Protein AF-A0A3R5ZJ63-F1 (afdb_monomer_lite)

Structure (mmCIF, N/CA/C/O backbone):
data_AF-A0A3R5ZJ63-F1
#
_entry.id   AF-A0A3R5ZJ63-F1
#
loop_
_atom_site.group_PDB
_atom_site.id
_atom_site.type_symbol
_atom_site.label_atom_id
_atom_site.label_alt_id
_atom_site.label_comp_id
_atom_site.label_asym_id
_atom_site.label_entity_id
_atom_site.label_seq_id
_atom_site.pdbx_PDB_ins_code
_atom_site.Cartn_x
_atom_site.Cartn_y
_atom_site.Cartn_z
_atom_site.occupancy
_atom_site.B_iso_or_equiv
_atom_site.auth_seq_id
_atom_site.auth_comp_id
_atom_site.auth_asym_id
_atom_site.auth_atom_id
_atom_site.pdbx_PDB_model_num
ATOM 1 N N . MET A 1 1 ? -13.989 9.352 -3.889 1.00 79.56 1 MET A N 1
ATOM 2 C CA . MET A 1 1 ? -13.462 8.318 -2.985 1.00 79.56 1 MET A CA 1
ATOM 3 C C . MET A 1 1 ? -13.862 6.973 -3.546 1.00 79.56 1 MET A C 1
ATOM 5 O O . MET A 1 1 ? -14.967 6.868 -4.067 1.00 79.56 1 MET A O 1
ATOM 9 N N . THR A 1 2 ? -12.952 6.009 -3.525 1.00 90.38 2 THR A N 1
ATOM 10 C CA . THR A 1 2 ? -13.211 4.617 -3.914 1.00 90.38 2 THR A CA 1
ATOM 11 C C . THR A 1 2 ? -13.831 3.843 -2.748 1.00 90.38 2 THR A C 1
ATOM 13 O O . THR A 1 2 ? -13.857 4.336 -1.617 1.00 90.38 2 THR A O 1
ATOM 16 N N . LYS A 1 3 ? -14.323 2.621 -2.991 1.00 94.06 3 LYS A N 1
ATOM 17 C CA . LYS A 1 3 ? -14.945 1.797 -1.936 1.00 94.06 3 LYS A CA 1
ATOM 18 C C . LYS A 1 3 ? -13.991 1.518 -0.777 1.00 94.06 3 LYS A C 1
ATOM 20 O O . LYS A 1 3 ? -14.397 1.586 0.379 1.00 94.06 3 LYS A O 1
ATOM 25 N N . ILE A 1 4 ? -12.725 1.231 -1.075 1.00 96.88 4 ILE A N 1
ATOM 26 C CA . ILE 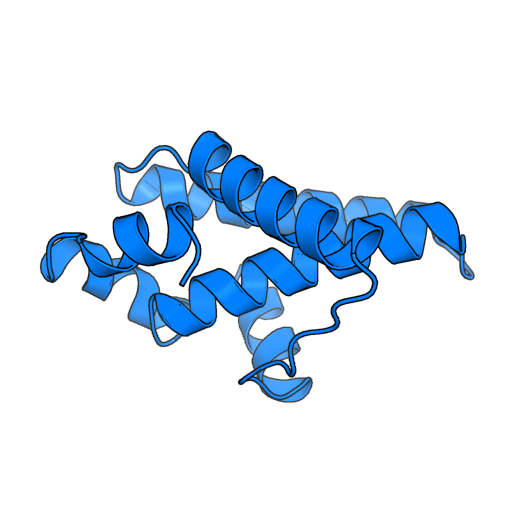A 1 4 ? -11.728 0.973 -0.035 1.00 96.88 4 ILE A CA 1
ATOM 27 C C . ILE A 1 4 ? -11.347 2.253 0.708 1.00 96.88 4 ILE A C 1
ATOM 29 O O . ILE A 1 4 ? -11.174 2.212 1.919 1.00 96.88 4 ILE A O 1
ATOM 33 N N . GLN A 1 5 ? -11.307 3.413 0.043 1.00 95.25 5 GLN A N 1
ATOM 34 C CA . GLN A 1 5 ? -11.131 4.691 0.739 1.00 95.25 5 GLN A CA 1
ATOM 35 C C . GLN A 1 5 ? -12.296 4.988 1.694 1.00 95.25 5 GLN A C 1
ATOM 37 O O . GLN A 1 5 ? -12.062 5.452 2.807 1.00 95.25 5 GLN A O 1
ATOM 42 N N . GLU A 1 6 ? -13.538 4.694 1.297 1.00 97.25 6 GLU A N 1
ATOM 43 C CA . GLU A 1 6 ? -14.713 4.819 2.172 1.00 97.25 6 GLU A CA 1
ATOM 44 C C . GLU A 1 6 ? -14.630 3.863 3.371 1.00 97.25 6 GLU A C 1
ATOM 46 O O . GLU A 1 6 ? -14.867 4.282 4.503 1.00 97.25 6 GLU A O 1
ATOM 51 N N . TYR A 1 7 ? -14.236 2.606 3.142 1.00 97.38 7 TYR A N 1
ATOM 52 C CA . TYR A 1 7 ? -14.000 1.624 4.203 1.00 97.38 7 TYR A CA 1
ATOM 53 C C . TYR A 1 7 ? -12.924 2.095 5.191 1.00 97.38 7 TYR A C 1
ATOM 55 O O . TYR A 1 7 ? -13.160 2.137 6.396 1.00 97.38 7 TYR A O 1
ATOM 63 N N . LEU A 1 8 ? -11.766 2.515 4.680 1.00 96.94 8 LEU A N 1
ATOM 64 C CA . LEU A 1 8 ? -10.644 3.007 5.474 1.00 96.94 8 LEU A CA 1
ATOM 65 C C . LEU A 1 8 ? -11.017 4.267 6.280 1.00 96.94 8 LEU A C 1
ATOM 67 O O . LEU A 1 8 ? -10.650 4.400 7.449 1.00 96.94 8 LEU A O 1
ATOM 71 N N . ALA A 1 9 ? -11.801 5.172 5.691 1.00 96.25 9 ALA A N 1
ATOM 72 C CA . ALA A 1 9 ? -12.318 6.356 6.375 1.00 96.25 9 ALA A CA 1
ATOM 73 C C . ALA A 1 9 ? -13.355 6.018 7.462 1.00 96.25 9 ALA A C 1
ATOM 75 O O . ALA A 1 9 ? -13.510 6.782 8.419 1.00 96.25 9 ALA A O 1
ATOM 76 N N . ALA A 1 10 ? -14.048 4.884 7.341 1.00 97.38 10 ALA A N 1
ATOM 77 C CA . ALA A 1 10 ? -15.049 4.418 8.297 1.00 97.38 10 ALA A CA 1
ATOM 78 C C . ALA A 1 10 ? -14.470 3.603 9.466 1.00 97.38 10 ALA A C 1
ATOM 80 O O . ALA A 1 10 ? -15.217 3.291 10.395 1.00 97.38 10 ALA A O 1
ATOM 81 N N . LEU A 1 11 ? -13.170 3.277 9.451 1.00 97.69 11 LEU A N 1
ATOM 82 C CA . LEU A 1 11 ? -12.530 2.550 10.549 1.00 97.69 11 LEU A CA 1
ATOM 83 C C . LEU A 1 11 ? -12.682 3.295 11.895 1.00 97.69 11 LEU A C 1
ATOM 85 O O . LEU A 1 11 ? -12.673 4.534 11.923 1.00 97.69 11 LEU A O 1
ATOM 89 N N . PRO A 1 12 ? -12.786 2.569 13.020 1.00 97.56 12 PRO A N 1
ATOM 90 C CA . PRO A 1 12 ? -12.663 3.139 14.358 1.00 97.56 12 PRO A CA 1
ATOM 91 C C . PRO A 1 12 ? -11.382 3.972 14.531 1.00 97.56 12 PRO A C 1
ATOM 93 O O . PRO A 1 12 ? -10.331 3.651 13.977 1.00 97.56 12 PRO A O 1
ATOM 96 N N . GLU A 1 13 ? -11.445 5.055 15.311 1.00 96.69 13 GLU A N 1
ATOM 97 C CA . GLU A 1 13 ? -10.309 5.979 15.481 1.00 96.69 13 GLU A CA 1
ATOM 98 C C . GLU A 1 13 ? -9.080 5.320 16.128 1.00 96.69 13 GLU A C 1
ATOM 100 O O . GLU A 1 13 ? -7.944 5.684 15.824 1.00 96.69 13 GLU A O 1
ATOM 105 N N . ASP A 1 14 ? -9.288 4.330 16.994 1.00 96.25 14 ASP A N 1
ATOM 106 C CA . ASP A 1 14 ? -8.229 3.514 17.583 1.00 96.25 14 ASP A CA 1
ATOM 107 C C . ASP A 1 14 ? -7.530 2.627 16.545 1.00 96.25 14 ASP A C 1
ATOM 109 O O . ASP A 1 14 ? -6.304 2.524 16.576 1.00 96.25 14 ASP A O 1
ATOM 113 N N . GLU A 1 15 ? -8.263 2.075 15.575 1.00 96.00 15 GLU A N 1
ATOM 114 C CA . GLU A 1 15 ? -7.673 1.347 14.445 1.00 96.00 15 GLU A CA 1
ATOM 115 C C . GLU A 1 15 ? -6.931 2.294 13.495 1.00 96.00 15 GLU A C 1
ATOM 117 O O . GLU A 1 15 ? -5.793 2.023 13.107 1.00 96.00 15 GLU A O 1
ATOM 122 N N . LYS A 1 16 ? -7.511 3.459 13.174 1.00 97.06 16 LYS A N 1
ATOM 123 C CA . LYS A 1 16 ? -6.837 4.484 12.355 1.00 97.06 16 LYS A CA 1
ATOM 124 C 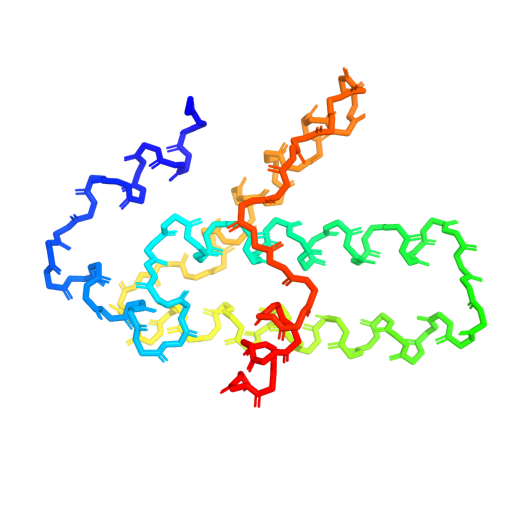C . LYS A 1 16 ? -5.529 4.959 12.988 1.00 97.06 16 LYS A C 1
ATOM 126 O O . LYS A 1 16 ? -4.553 5.209 12.275 1.00 97.06 16 LYS A O 1
ATOM 131 N N . ALA A 1 17 ? -5.479 5.056 14.318 1.00 97.56 17 ALA A N 1
ATOM 132 C CA . ALA A 1 17 ? -4.283 5.465 15.046 1.00 97.56 17 ALA A CA 1
ATOM 133 C C . ALA A 1 17 ? -3.096 4.505 14.841 1.00 97.56 17 ALA A C 1
ATOM 135 O O . ALA A 1 17 ? -1.946 4.947 14.905 1.00 97.56 17 ALA A O 1
ATOM 136 N N . LEU A 1 18 ? -3.347 3.227 14.528 1.00 97.94 18 LEU A N 1
ATOM 137 C CA . LEU A 1 18 ? -2.299 2.232 14.266 1.00 97.94 18 LEU A CA 1
ATOM 138 C C . LEU A 1 18 ? -1.489 2.540 12.998 1.00 97.94 18 LEU A C 1
ATOM 140 O O . LEU A 1 18 ? -0.311 2.192 12.928 1.00 97.94 18 LEU A O 1
ATOM 144 N N . PHE A 1 19 ? -2.070 3.253 12.028 1.00 97.75 19 PHE A N 1
ATOM 145 C CA . PHE A 1 19 ? -1.396 3.624 10.779 1.00 97.75 19 PHE A CA 1
ATOM 146 C C . PHE A 1 19 ? -0.439 4.815 10.941 1.00 97.75 19 PHE A C 1
ATOM 148 O O . PHE A 1 19 ? 0.510 4.964 10.167 1.00 97.75 19 PHE A O 1
ATOM 155 N N . ILE A 1 20 ? -0.654 5.668 11.948 1.00 96.50 20 ILE A N 1
ATOM 156 C CA . ILE A 1 20 ? 0.073 6.937 12.120 1.00 96.50 20 ILE A CA 1
ATOM 157 C C . ILE A 1 20 ? 1.598 6.747 12.261 1.00 96.50 20 ILE A C 1
ATOM 159 O O . ILE A 1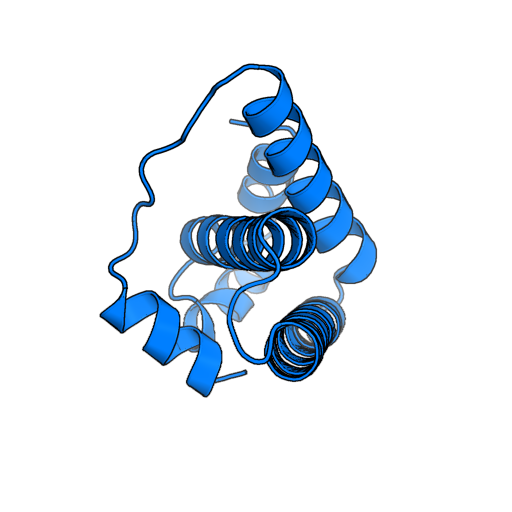 20 ? 2.337 7.461 11.581 1.00 96.50 20 ILE A O 1
ATOM 163 N N . PRO A 1 21 ? 2.129 5.805 13.068 1.00 96.44 21 PRO A N 1
ATOM 164 C CA . PRO A 1 21 ? 3.579 5.677 13.266 1.00 96.44 21 PRO A CA 1
ATOM 165 C C . PRO A 1 21 ? 4.367 5.361 11.983 1.00 96.44 21 PRO A C 1
ATOM 167 O O . PRO A 1 21 ? 5.510 5.809 11.813 1.00 96.44 21 PRO A O 1
ATOM 170 N N . VAL A 1 22 ? 3.756 4.598 11.073 1.00 97.06 22 VAL A N 1
ATOM 171 C CA . VAL A 1 22 ? 4.393 4.151 9.828 1.00 97.06 22 VAL A CA 1
ATOM 172 C C . VAL A 1 22 ? 4.066 5.104 8.683 1.00 97.06 22 VAL A C 1
ATOM 174 O O . VAL A 1 22 ? 4.990 5.631 8.062 1.00 97.06 22 VAL A O 1
ATOM 177 N N . PHE A 1 23 ? 2.779 5.375 8.453 1.00 97.06 23 PHE A N 1
ATOM 178 C CA . PHE A 1 23 ? 2.277 6.080 7.270 1.00 97.06 23 PHE A CA 1
ATOM 179 C C . PHE A 1 23 ? 1.926 7.553 7.525 1.00 97.06 23 PHE A C 1
ATOM 181 O O . PHE A 1 23 ? 1.821 8.336 6.586 1.00 97.06 23 PHE A O 1
ATOM 188 N N . GLY A 1 24 ? 1.749 7.957 8.784 1.00 95.50 24 GLY A N 1
ATOM 189 C CA . GLY A 1 24 ? 1.322 9.305 9.178 1.00 95.50 24 GLY A CA 1
ATOM 190 C C . GLY A 1 24 ? -0.197 9.500 9.182 1.00 95.50 24 GLY A C 1
ATOM 191 O O . GLY A 1 24 ? -0.707 10.217 10.038 1.00 95.50 24 GLY A O 1
ATOM 192 N N . SER A 1 25 ? -0.924 8.837 8.284 1.00 96.00 25 SER A N 1
ATOM 193 C CA . SER A 1 25 ? -2.389 8.779 8.272 1.00 96.00 25 SER A CA 1
ATOM 194 C C . SER A 1 25 ? -2.883 7.574 7.468 1.00 96.00 25 SER A C 1
ATOM 196 O O . SER A 1 25 ? -2.117 6.944 6.734 1.00 96.00 25 SER A O 1
ATOM 198 N N . VAL A 1 26 ? -4.178 7.280 7.578 1.00 96.38 26 VAL A N 1
ATOM 199 C CA . VAL A 1 26 ? -4.846 6.253 6.767 1.00 96.38 26 VAL A CA 1
ATOM 200 C C . VAL A 1 26 ? -4.903 6.643 5.281 1.00 96.38 26 VAL A C 1
ATOM 202 O O . VAL A 1 26 ? -4.686 5.801 4.412 1.00 96.38 26 VAL A O 1
ATOM 205 N N . ASP A 1 27 ? -5.076 7.930 4.968 1.00 94.88 27 ASP A N 1
ATOM 206 C CA . ASP A 1 27 ? -5.046 8.421 3.580 1.00 94.88 27 ASP A CA 1
ATOM 207 C C . ASP A 1 27 ? -3.650 8.277 2.946 1.00 94.88 27 ASP A C 1
ATOM 209 O O . ASP A 1 27 ? -3.505 7.879 1.784 1.00 94.88 27 ASP A O 1
ATOM 213 N N . LYS A 1 28 ? -2.590 8.541 3.726 1.00 96.06 28 LYS A N 1
ATOM 214 C CA . LYS A 1 28 ? -1.209 8.304 3.283 1.00 96.06 28 LYS A CA 1
ATOM 215 C C . LYS A 1 28 ? -0.919 6.815 3.129 1.00 96.06 28 LYS A C 1
ATOM 217 O O . LYS A 1 28 ? -0.207 6.446 2.200 1.00 96.06 28 LYS A O 1
ATOM 222 N N . PHE A 1 29 ? -1.489 5.961 3.979 1.00 97.88 29 PHE A N 1
ATOM 223 C CA . PHE A 1 29 ? -1.417 4.510 3.801 1.00 97.88 29 PHE A CA 1
ATOM 224 C C . PHE A 1 29 ? -1.991 4.087 2.442 1.00 97.88 29 PHE A C 1
ATOM 226 O O . PHE A 1 29 ? -1.283 3.424 1.683 1.00 97.88 29 PHE A O 1
ATOM 233 N N . TYR A 1 30 ? -3.203 4.540 2.093 1.00 97.81 30 TYR A N 1
ATOM 234 C CA . TYR A 1 30 ? -3.804 4.266 0.782 1.00 97.81 30 TYR A CA 1
ATOM 235 C C . TYR A 1 30 ? -2.863 4.674 -0.360 1.00 97.81 30 TYR A C 1
ATOM 237 O O . TYR A 1 30 ? -2.541 3.863 -1.228 1.00 97.81 30 TYR A O 1
ATOM 245 N N . THR A 1 31 ? -2.350 5.909 -0.316 1.00 97.31 31 THR A N 1
ATOM 246 C CA . THR A 1 31 ? -1.446 6.441 -1.349 1.00 97.31 31 THR A CA 1
ATOM 247 C C . THR A 1 31 ? -0.153 5.625 -1.463 1.00 97.31 31 THR A C 1
ATOM 249 O O . THR A 1 31 ? 0.301 5.329 -2.567 1.00 97.31 31 THR A O 1
ATOM 252 N N . VAL A 1 32 ? 0.443 5.215 -0.340 1.00 98.19 32 VAL A N 1
ATOM 253 C CA . VAL A 1 32 ? 1.667 4.399 -0.332 1.00 98.19 32 VAL A CA 1
ATOM 254 C C . VAL A 1 32 ? 1.420 3.027 -0.955 1.00 98.19 32 VAL A C 1
ATOM 256 O O . VAL A 1 32 ? 2.213 2.601 -1.793 1.00 98.19 32 VAL A O 1
ATOM 259 N N . VAL A 1 33 ? 0.327 2.347 -0.596 1.00 98.44 33 VAL A N 1
ATOM 260 C CA . VAL A 1 33 ? -0.012 1.041 -1.185 1.00 98.44 33 VAL A CA 1
ATOM 261 C C . VAL A 1 33 ? -0.280 1.180 -2.677 1.00 98.44 33 VAL A C 1
ATOM 263 O O . VAL A 1 33 ? 0.299 0.435 -3.464 1.00 98.44 33 VAL A O 1
ATOM 266 N N . TYR A 1 34 ? -1.057 2.186 -3.079 1.00 98.25 34 TYR A N 1
ATOM 267 C CA . TYR A 1 34 ? -1.315 2.493 -4.485 1.00 98.25 34 TYR A CA 1
ATOM 268 C C . TYR A 1 34 ? -0.007 2.653 -5.279 1.00 98.25 34 TYR A C 1
ATOM 270 O O . TYR A 1 34 ? 0.161 2.068 -6.350 1.00 98.25 34 TYR A O 1
ATOM 278 N N . LEU A 1 35 ? 0.972 3.384 -4.732 1.00 98.31 35 LEU A N 1
ATOM 279 C CA . LEU A 1 35 ? 2.288 3.556 -5.353 1.00 98.31 35 LEU A CA 1
ATOM 280 C C . LEU A 1 35 ? 3.127 2.269 -5.372 1.00 98.31 35 LEU A C 1
ATOM 282 O O . LEU A 1 35 ? 3.866 2.051 -6.331 1.00 98.31 35 LEU A O 1
ATOM 286 N N . ILE A 1 36 ? 3.029 1.401 -4.359 1.00 98.44 36 ILE A N 1
ATOM 287 C CA . ILE A 1 36 ? 3.684 0.081 -4.370 1.00 98.44 36 ILE A CA 1
ATOM 288 C C . ILE A 1 36 ? 3.135 -0.767 -5.523 1.00 98.44 36 ILE A C 1
ATOM 290 O O . ILE A 1 36 ? 3.926 -1.314 -6.293 1.00 98.44 36 ILE A O 1
ATOM 294 N N . ILE A 1 37 ? 1.808 -0.825 -5.687 1.00 98.56 37 ILE A N 1
ATOM 295 C CA . ILE A 1 37 ? 1.167 -1.568 -6.783 1.00 98.56 37 ILE A CA 1
ATOM 296 C C . ILE A 1 37 ? 1.547 -0.973 -8.141 1.00 98.56 37 ILE A C 1
ATOM 298 O O . ILE A 1 37 ? 1.966 -1.713 -9.034 1.00 98.56 37 ILE A O 1
ATOM 302 N N . ARG A 1 38 ? 1.492 0.360 -8.282 1.00 97.94 38 ARG A N 1
ATOM 303 C CA . ARG A 1 38 ? 1.945 1.056 -9.495 1.00 97.94 38 ARG A CA 1
ATOM 304 C C . ARG A 1 38 ? 3.380 0.686 -9.848 1.00 97.94 38 ARG A C 1
ATOM 306 O O . ARG A 1 38 ? 3.658 0.363 -10.999 1.00 97.94 38 ARG A O 1
ATOM 313 N N . ASN A 1 39 ? 4.288 0.720 -8.875 1.00 97.88 39 ASN A N 1
ATOM 314 C CA . ASN A 1 39 ? 5.692 0.385 -9.094 1.00 97.88 39 ASN A CA 1
ATOM 315 C C . ASN A 1 39 ? 5.879 -1.084 -9.491 1.00 97.88 39 ASN A C 1
ATOM 317 O O . ASN A 1 39 ? 6.702 -1.358 -10.364 1.00 97.88 39 ASN A O 1
ATOM 321 N N . GLU A 1 40 ? 5.131 -2.018 -8.890 1.00 98.56 40 GLU A N 1
ATOM 322 C CA . GLU A 1 40 ? 5.161 -3.432 -9.286 1.00 98.56 40 GLU A CA 1
ATOM 323 C C . GLU A 1 40 ? 4.736 -3.591 -10.748 1.00 98.56 40 GLU A C 1
ATOM 325 O O . GLU A 1 40 ? 5.480 -4.162 -11.545 1.00 98.56 40 GLU A O 1
ATOM 330 N N . HIS A 1 41 ? 3.580 -3.030 -11.108 1.00 98.38 41 HIS A N 1
ATOM 331 C CA . HIS A 1 41 ? 3.016 -3.136 -12.448 1.00 98.38 41 HIS A CA 1
ATOM 332 C C . HIS A 1 41 ? 3.911 -2.490 -13.515 1.00 98.38 41 HIS A C 1
ATOM 334 O O . HIS A 1 41 ? 4.260 -3.140 -14.500 1.00 98.38 41 HIS A O 1
ATOM 340 N N . VAL A 1 42 ? 4.351 -1.246 -13.300 1.00 97.56 42 VAL A N 1
ATOM 341 C CA . VAL A 1 42 ? 5.226 -0.533 -14.245 1.00 97.56 42 VAL A CA 1
ATOM 342 C C . VAL A 1 42 ? 6.561 -1.262 -14.409 1.00 97.56 42 VAL A C 1
ATOM 344 O O . VAL A 1 42 ? 7.045 -1.408 -15.527 1.00 97.56 42 VAL A O 1
ATOM 347 N N . THR A 1 43 ? 7.144 -1.785 -13.324 1.00 98.44 43 THR A N 1
ATOM 348 C CA . THR A 1 43 ? 8.406 -2.540 -13.408 1.00 98.44 43 THR A CA 1
ATOM 349 C C . THR A 1 43 ? 8.239 -3.837 -14.204 1.00 98.44 43 THR A C 1
ATOM 351 O O . THR A 1 43 ? 9.127 -4.183 -14.983 1.00 98.44 43 THR A O 1
ATOM 354 N N . ASP A 1 44 ? 7.123 -4.550 -14.036 1.00 98.06 44 ASP A N 1
ATOM 355 C CA . ASP A 1 44 ? 6.836 -5.783 -14.781 1.00 98.06 44 ASP A CA 1
ATOM 356 C C . ASP A 1 44 ? 6.569 -5.513 -16.273 1.00 98.06 44 ASP A C 1
ATOM 358 O O . ASP A 1 44 ? 7.012 -6.274 -17.138 1.00 98.06 44 ASP A O 1
ATOM 362 N N . GLN A 1 45 ? 5.912 -4.389 -16.579 1.00 97.81 45 GLN A N 1
ATOM 363 C CA . GLN A 1 45 ? 5.609 -3.957 -17.942 1.00 97.81 45 GLN A CA 1
ATOM 364 C C . GLN A 1 45 ? 6.853 -3.444 -18.685 1.00 97.81 45 GLN A C 1
ATOM 366 O O . GLN A 1 45 ? 7.130 -3.880 -19.803 1.00 97.81 45 GLN A O 1
ATOM 371 N N . GLU A 1 46 ? 7.592 -2.507 -18.089 1.00 97.94 46 GLU A N 1
ATOM 372 C CA . GLU A 1 46 ? 8.719 -1.821 -18.736 1.00 97.94 46 GLU A CA 1
ATOM 373 C C . GLU A 1 46 ? 10.018 -2.625 -18.685 1.00 97.94 46 GLU A C 1
ATOM 375 O O . GLU A 1 46 ? 10.908 -2.410 -19.507 1.00 97.94 46 GLU A O 1
ATOM 380 N N . LYS A 1 47 ? 10.133 -3.551 -17.726 1.00 98.06 47 LYS A N 1
ATOM 381 C CA . LYS A 1 47 ? 11.311 -4.403 -17.513 1.00 98.06 47 LYS A CA 1
ATOM 382 C C . LYS A 1 47 ? 12.631 -3.612 -17.525 1.00 98.06 47 LYS A C 1
ATOM 384 O O . LYS A 1 47 ? 13.525 -3.917 -18.320 1.00 98.06 47 LYS A O 1
ATOM 389 N N . PRO A 1 48 ? 12.786 -2.602 -16.646 1.00 97.12 48 PRO A N 1
ATOM 390 C CA . PRO A 1 48 ? 14.012 -1.815 -16.562 1.00 97.12 48 PRO A CA 1
ATOM 391 C C . PRO A 1 48 ? 15.227 -2.674 -16.172 1.00 97.12 48 PRO A C 1
ATOM 393 O O . PRO A 1 48 ? 15.118 -3.847 -15.813 1.00 97.12 48 PRO A O 1
ATOM 396 N N . GLU A 1 49 ? 16.421 -2.082 -16.186 1.00 97.69 49 GLU A N 1
ATOM 397 C CA . GLU A 1 49 ? 17.634 -2.778 -15.752 1.00 97.69 49 GLU A CA 1
ATOM 398 C C . GLU A 1 49 ? 17.461 -3.394 -14.349 1.00 97.69 49 GLU A C 1
ATOM 400 O O . GLU A 1 49 ? 17.091 -2.704 -13.389 1.00 97.69 49 GLU A O 1
ATOM 405 N N . ARG A 1 50 ? 17.759 -4.698 -14.237 1.00 97.38 50 ARG A N 1
ATOM 406 C CA . ARG A 1 50 ? 17.560 -5.520 -13.029 1.00 97.38 50 ARG A CA 1
ATOM 407 C C . ARG A 1 50 ? 16.097 -5.587 -12.560 1.00 97.38 50 ARG A C 1
ATOM 409 O O . ARG A 1 50 ? 15.848 -5.632 -11.358 1.00 97.38 50 ARG A O 1
ATOM 416 N N . TYR A 1 51 ? 15.126 -5.584 -13.480 1.00 97.94 51 TYR A N 1
ATOM 417 C CA . TYR A 1 51 ? 13.699 -5.637 -13.129 1.00 97.94 51 TYR A CA 1
ATOM 418 C C . TYR A 1 51 ? 13.343 -6.822 -12.224 1.00 97.94 51 TYR A C 1
ATOM 420 O O . TYR A 1 51 ? 12.508 -6.656 -11.348 1.00 97.94 51 TYR A O 1
ATOM 428 N N . GLU A 1 52 ? 13.993 -7.979 -12.364 1.00 98.31 52 GLU A N 1
ATOM 429 C CA . GLU A 1 52 ? 13.730 -9.148 -11.510 1.00 98.31 52 GLU A CA 1
ATOM 430 C C . GLU A 1 52 ? 14.089 -8.877 -10.043 1.00 98.31 52 GLU A C 1
ATOM 432 O O . GLU A 1 52 ? 13.248 -9.070 -9.164 1.00 98.31 52 GLU A O 1
ATOM 437 N N . ASP A 1 53 ? 15.283 -8.329 -9.786 1.00 98.12 53 ASP A N 1
ATOM 438 C CA . ASP A 1 53 ? 15.702 -7.903 -8.444 1.00 98.12 53 ASP A CA 1
ATOM 439 C C . ASP A 1 53 ? 14.748 -6.833 -7.888 1.00 98.12 53 ASP A C 1
ATOM 441 O O . ASP A 1 53 ? 14.356 -6.871 -6.720 1.00 98.12 53 ASP A O 1
ATOM 445 N N . ARG A 1 54 ? 14.351 -5.866 -8.728 1.00 97.69 54 ARG A N 1
ATOM 446 C CA . ARG A 1 54 ? 13.426 -4.792 -8.331 1.00 97.69 54 ARG A CA 1
ATOM 447 C C . ARG A 1 54 ? 12.049 -5.347 -7.975 1.00 97.69 54 ARG A C 1
ATOM 449 O O . ARG A 1 54 ? 11.522 -5.000 -6.923 1.00 97.69 54 ARG A O 1
ATOM 456 N N . LEU A 1 55 ? 11.489 -6.230 -8.803 1.00 98.56 55 LEU A N 1
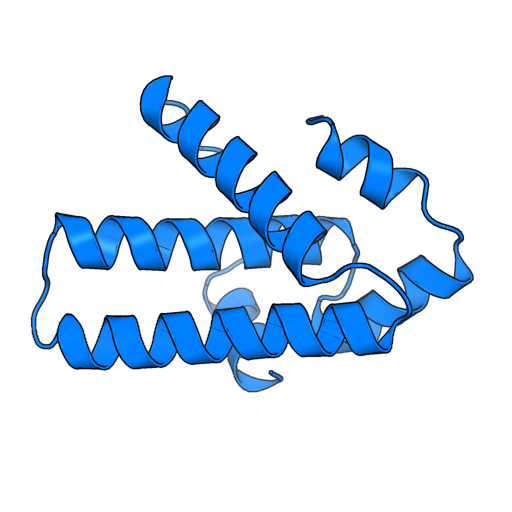ATOM 457 C CA . LEU A 1 55 ? 10.208 -6.892 -8.552 1.00 98.56 55 LEU A CA 1
ATOM 458 C C . LEU A 1 55 ? 10.255 -7.716 -7.270 1.00 98.56 55 LEU A C 1
ATOM 460 O O . LEU A 1 55 ? 9.294 -7.696 -6.503 1.00 98.56 55 LEU A O 1
ATOM 464 N N . GLN A 1 56 ? 11.365 -8.409 -7.006 1.00 98.31 56 GLN A N 1
ATOM 465 C CA . GLN A 1 56 ? 11.536 -9.145 -5.759 1.00 98.31 56 GLN A CA 1
ATOM 466 C C . GLN A 1 56 ? 11.441 -8.211 -4.546 1.00 98.31 56 GLN A C 1
ATOM 468 O O . GLN A 1 56 ? 10.693 -8.507 -3.614 1.00 98.31 56 GLN A O 1
ATOM 473 N N . VAL A 1 57 ? 12.145 -7.076 -4.567 1.00 97.75 57 VAL A N 1
ATOM 474 C CA . VAL A 1 57 ? 12.094 -6.087 -3.477 1.00 97.75 57 VAL A CA 1
ATOM 475 C C . VAL A 1 57 ? 10.694 -5.486 -3.337 1.00 97.75 57 VAL A C 1
ATOM 477 O O . VAL A 1 57 ? 10.176 -5.413 -2.226 1.00 97.75 57 VAL A O 1
ATOM 480 N N . ILE A 1 58 ? 10.048 -5.102 -4.440 1.00 98.31 58 ILE A N 1
ATOM 481 C CA . ILE A 1 58 ? 8.696 -4.522 -4.413 1.00 98.31 58 ILE A CA 1
ATOM 482 C C . ILE A 1 58 ? 7.692 -5.511 -3.805 1.00 98.31 58 ILE A C 1
ATOM 484 O O . ILE A 1 58 ? 6.919 -5.139 -2.925 1.00 98.31 58 ILE A O 1
ATOM 488 N N . ARG A 1 59 ? 7.743 -6.788 -4.202 1.00 98.44 59 ARG A N 1
ATOM 489 C CA . ARG A 1 59 ? 6.871 -7.841 -3.654 1.00 98.44 59 ARG A CA 1
ATOM 490 C C . ARG A 1 59 ? 7.130 -8.099 -2.174 1.00 98.44 59 ARG A C 1
ATOM 492 O O . ARG A 1 59 ? 6.183 -8.294 -1.424 1.00 98.44 59 ARG A O 1
ATOM 499 N N . GLN A 1 60 ? 8.389 -8.060 -1.736 1.00 98.38 60 GLN A N 1
ATOM 500 C CA . GLN A 1 60 ? 8.724 -8.158 -0.311 1.00 98.38 60 GLN A CA 1
ATOM 501 C C . GLN A 1 60 ? 8.140 -6.993 0.491 1.00 98.38 60 GLN A C 1
ATOM 503 O O . GLN A 1 60 ? 7.581 -7.211 1.561 1.00 98.38 60 GLN A O 1
ATOM 508 N N . VAL A 1 61 ? 8.237 -5.767 -0.028 1.00 98.25 61 VAL A N 1
ATOM 509 C CA . VAL A 1 61 ? 7.639 -4.582 0.599 1.00 98.25 61 VAL A CA 1
ATOM 510 C C . VAL A 1 61 ? 6.117 -4.708 0.652 1.00 98.25 61 VAL A C 1
ATOM 512 O O . VAL A 1 61 ? 5.538 -4.477 1.708 1.00 98.25 61 VAL A O 1
ATOM 515 N N . LYS A 1 62 ? 5.469 -5.134 -0.438 1.00 98.56 62 LYS A N 1
ATOM 516 C CA . LYS A 1 62 ? 4.021 -5.383 -0.466 1.00 98.56 62 LYS A CA 1
ATOM 517 C C . LYS A 1 62 ? 3.599 -6.397 0.603 1.00 98.56 62 LYS A C 1
ATOM 519 O O . LYS A 1 62 ? 2.719 -6.094 1.399 1.00 98.56 62 LYS A O 1
ATOM 524 N N . ASN A 1 63 ? 4.286 -7.538 0.691 1.00 98.50 63 ASN A N 1
ATOM 525 C CA . ASN A 1 63 ? 3.997 -8.563 1.699 1.00 98.50 63 ASN A CA 1
ATOM 526 C C . ASN A 1 63 ? 4.160 -8.028 3.131 1.00 98.50 63 ASN A C 1
ATOM 528 O O . ASN A 1 63 ? 3.322 -8.300 3.983 1.00 98.50 63 ASN A O 1
ATOM 532 N N . LYS A 1 64 ? 5.197 -7.222 3.398 1.00 98.50 64 LYS A N 1
ATOM 533 C CA . LYS A 1 64 ? 5.378 -6.569 4.706 1.00 98.50 64 LYS A CA 1
ATOM 534 C C . LYS A 1 64 ? 4.215 -5.644 5.056 1.00 98.50 64 LYS A C 1
ATOM 536 O O . LYS A 1 64 ? 3.837 -5.567 6.220 1.00 98.50 64 LYS A O 1
ATOM 541 N N . VAL A 1 65 ? 3.645 -4.945 4.072 1.00 98.56 65 VAL A N 1
ATOM 542 C CA . VAL A 1 65 ? 2.446 -4.128 4.294 1.00 98.56 65 VAL A CA 1
ATOM 543 C C . VAL A 1 65 ? 1.237 -5.005 4.614 1.00 98.56 65 VAL A C 1
ATOM 545 O O . VAL A 1 65 ? 0.540 -4.714 5.581 1.00 98.56 65 VAL A O 1
ATOM 548 N N . GLU A 1 66 ? 1.008 -6.082 3.858 1.00 98.69 66 GLU A N 1
ATOM 549 C CA . GLU A 1 66 ? -0.084 -7.032 4.129 1.00 98.69 66 GLU A CA 1
ATOM 550 C C . GLU A 1 66 ? 0.015 -7.604 5.555 1.00 98.69 66 GLU A C 1
ATOM 552 O O . GLU A 1 66 ? -0.968 -7.611 6.299 1.00 98.69 66 GLU A O 1
ATOM 557 N N . GLU A 1 67 ? 1.212 -8.023 5.975 1.00 98.56 67 GLU A N 1
ATOM 558 C CA . GLU A 1 67 ? 1.485 -8.535 7.324 1.00 98.56 67 GLU A CA 1
ATOM 559 C C . GLU A 1 67 ? 1.296 -7.460 8.405 1.00 98.56 67 GLU A C 1
ATOM 561 O O . GLU A 1 67 ? 0.686 -7.727 9.443 1.00 98.56 67 GLU A O 1
ATOM 566 N N . LEU A 1 68 ? 1.770 -6.233 8.161 1.00 98.38 68 LEU A N 1
ATOM 567 C CA . LEU A 1 68 ? 1.615 -5.108 9.083 1.00 98.38 68 LEU A CA 1
ATOM 568 C C . LEU A 1 68 ? 0.139 -4.769 9.304 1.00 98.38 68 LEU A C 1
ATOM 570 O O . LEU A 1 68 ? -0.295 -4.664 10.448 1.00 98.38 68 LEU A O 1
ATOM 574 N N . VAL A 1 69 ? -0.643 -4.646 8.233 1.00 98.25 69 VAL A N 1
ATOM 575 C CA . VAL A 1 69 ? -2.083 -4.368 8.328 1.00 98.25 69 VAL A CA 1
ATOM 576 C C . VAL A 1 69 ? -2.809 -5.534 8.999 1.00 98.25 69 VAL A C 1
ATOM 578 O O . VAL A 1 69 ? -3.670 -5.315 9.848 1.00 98.25 69 VAL A O 1
ATOM 581 N N . SER A 1 70 ? -2.394 -6.773 8.722 1.00 98.44 70 SER A N 1
ATOM 582 C CA . SER A 1 70 ? -2.928 -7.951 9.417 1.00 98.44 70 SER A CA 1
ATOM 583 C C . SER A 1 70 ? -2.651 -7.924 10.923 1.00 98.44 70 SER A C 1
ATOM 585 O O . SER A 1 70 ? -3.493 -8.330 11.722 1.00 98.44 70 SER A O 1
ATOM 587 N N . SER A 1 71 ? -1.503 -7.382 11.343 1.00 97.88 71 SER A N 1
ATOM 588 C CA . SER A 1 71 ? -1.168 -7.214 12.764 1.00 97.88 71 SER A CA 1
ATOM 589 C C . SER A 1 71 ? -2.067 -6.209 13.497 1.00 97.88 71 SER A C 1
ATOM 591 O O . SER A 1 71 ? -2.145 -6.246 14.724 1.00 97.88 71 SER A O 1
ATOM 593 N N . TYR A 1 72 ? -2.781 -5.350 12.761 1.00 96.88 72 TYR A N 1
ATOM 594 C CA . TYR A 1 72 ? -3.777 -4.426 13.309 1.00 96.88 72 TYR A CA 1
ATOM 595 C C . TYR A 1 72 ? -5.138 -5.095 13.553 1.00 96.88 72 TYR A C 1
ATOM 597 O O . TYR A 1 72 ? -6.046 -4.450 14.064 1.00 96.88 72 TYR A O 1
ATOM 605 N N . GLY A 1 73 ? -5.288 -6.381 13.210 1.00 97.56 73 GLY A N 1
ATOM 606 C CA . GLY A 1 73 ? -6.560 -7.104 13.288 1.00 97.56 73 GLY A CA 1
ATOM 607 C C . GLY A 1 73 ? -7.446 -6.946 12.047 1.00 97.56 73 GLY A C 1
ATOM 608 O O . GLY A 1 73 ? -8.592 -7.387 12.066 1.00 97.56 73 GLY A O 1
ATOM 609 N N . LEU A 1 74 ? -6.922 -6.344 10.976 1.00 97.75 74 LEU A N 1
ATOM 610 C CA . LEU A 1 74 ? -7.605 -6.152 9.695 1.00 97.75 74 LEU A CA 1
ATOM 611 C C . LEU A 1 74 ? -7.227 -7.253 8.693 1.00 97.75 74 LEU A C 1
ATOM 613 O O . LEU A 1 74 ? -6.215 -7.928 8.859 1.00 97.75 74 LEU A O 1
ATOM 617 N N . ASP A 1 75 ? -7.993 -7.420 7.613 1.00 98.19 75 ASP A N 1
ATOM 618 C CA . ASP A 1 75 ? -7.579 -8.293 6.505 1.00 98.19 75 ASP A CA 1
ATOM 619 C C . ASP A 1 75 ? -6.604 -7.543 5.585 1.00 98.19 75 ASP A C 1
ATOM 621 O O . ASP A 1 75 ? -6.998 -6.867 4.634 1.00 98.19 75 ASP A O 1
ATOM 625 N N . GLY A 1 76 ? -5.308 -7.617 5.903 1.00 98.25 76 GLY A N 1
ATOM 626 C CA . GLY A 1 76 ? -4.283 -6.892 5.156 1.00 98.25 76 GLY A CA 1
ATOM 627 C C . GLY A 1 76 ? -4.168 -7.322 3.695 1.00 98.25 76 GLY A C 1
ATOM 628 O O . GLY A 1 76 ? -3.868 -6.488 2.843 1.00 98.25 76 GLY A O 1
ATOM 629 N N . LYS A 1 77 ? -4.450 -8.593 3.391 1.00 98.38 77 LYS A N 1
ATOM 630 C CA . LYS A 1 77 ? -4.400 -9.109 2.022 1.00 98.38 77 LYS A CA 1
ATOM 631 C C . LYS A 1 77 ? -5.560 -8.569 1.191 1.00 98.38 77 LYS A C 1
ATOM 633 O O . LYS A 1 77 ? -5.327 -8.116 0.072 1.00 98.38 77 LYS A O 1
ATOM 638 N N . GLU A 1 78 ? -6.776 -8.594 1.735 1.00 98.50 78 GLU A N 1
ATOM 639 C CA . GLU A 1 78 ? -7.954 -8.061 1.044 1.00 98.50 78 GLU A CA 1
ATOM 640 C C . GLU A 1 78 ? -7.834 -6.547 0.839 1.00 98.50 78 GLU A C 1
ATOM 642 O O . GLU A 1 78 ? -8.008 -6.062 -0.273 1.00 98.50 78 GLU A O 1
ATOM 647 N N . ILE A 1 79 ? -7.410 -5.801 1.866 1.00 98.50 79 ILE A N 1
ATOM 648 C CA . ILE A 1 79 ? -7.225 -4.344 1.766 1.00 98.50 79 ILE A CA 1
ATOM 649 C C . ILE A 1 79 ? -6.213 -3.984 0.669 1.00 98.50 79 ILE A C 1
ATOM 651 O O . ILE A 1 79 ? -6.459 -3.083 -0.133 1.00 98.50 79 ILE A O 1
ATOM 655 N N . VAL A 1 80 ? -5.069 -4.674 0.607 1.00 98.56 80 VAL A N 1
ATOM 656 C CA . VAL A 1 80 ? -4.067 -4.425 -0.443 1.00 98.56 80 VAL A CA 1
ATOM 657 C C . VAL A 1 80 ? -4.602 -4.820 -1.826 1.00 98.56 80 VAL A C 1
ATOM 659 O O . VAL A 1 80 ? -4.319 -4.119 -2.799 1.00 98.56 80 VAL A O 1
ATOM 662 N N . ALA A 1 81 ? -5.395 -5.891 -1.932 1.00 98.56 81 ALA A N 1
ATOM 663 C CA . ALA A 1 81 ? -6.026 -6.310 -3.185 1.00 98.56 81 ALA A CA 1
ATOM 664 C C . ALA A 1 81 ? -7.092 -5.316 -3.683 1.00 98.56 81 ALA A C 1
ATOM 666 O O . ALA A 1 81 ? -7.160 -5.041 -4.885 1.00 98.56 81 ALA A O 1
ATOM 667 N N . ASP A 1 82 ? -7.874 -4.728 -2.779 1.00 98.62 82 ASP A N 1
ATOM 668 C CA . ASP A 1 82 ? -8.851 -3.692 -3.111 1.00 98.62 82 ASP A CA 1
ATOM 669 C C . ASP A 1 82 ? -8.164 -2.418 -3.624 1.00 98.62 82 ASP A C 1
ATOM 671 O O . ASP A 1 82 ? -8.541 -1.886 -4.667 1.00 98.62 82 ASP A O 1
ATOM 675 N N . ILE A 1 83 ? -7.084 -1.970 -2.970 1.00 98.56 83 ILE A N 1
ATOM 676 C CA . ILE A 1 83 ? -6.294 -0.819 -3.450 1.00 98.56 83 ILE A CA 1
ATOM 677 C C . ILE A 1 83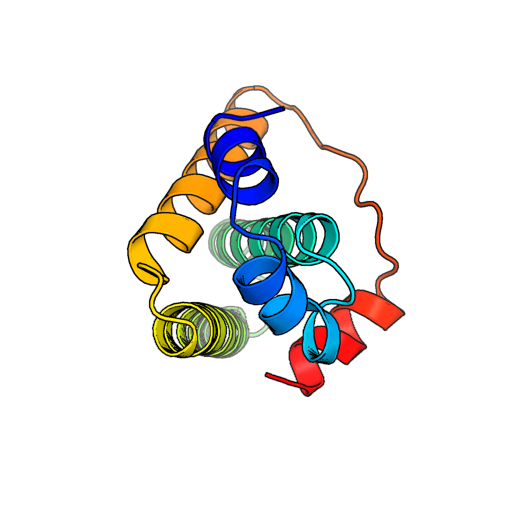 ? -5.624 -1.137 -4.795 1.00 98.56 83 ILE A C 1
ATOM 679 O O . ILE A 1 83 ? -5.528 -0.275 -5.670 1.00 98.56 83 ILE A O 1
ATOM 683 N N . ALA A 1 84 ? -5.164 -2.376 -4.993 1.00 98.44 84 ALA A N 1
ATOM 684 C CA . ALA A 1 84 ? -4.637 -2.796 -6.285 1.00 98.44 84 ALA A CA 1
ATOM 685 C C . ALA A 1 84 ? -5.710 -2.734 -7.383 1.00 98.44 84 ALA A C 1
ATOM 687 O O . ALA A 1 84 ? -5.409 -2.330 -8.506 1.00 98.44 84 ALA A O 1
ATOM 688 N N . SER A 1 85 ? -6.954 -3.089 -7.059 1.00 98.12 85 SER A N 1
ATOM 689 C CA . SER A 1 85 ? -8.085 -2.998 -7.985 1.00 98.12 85 SER A CA 1
ATOM 690 C C . SER A 1 85 ? -8.375 -1.550 -8.381 1.00 98.12 85 SER A C 1
ATOM 692 O O . SER A 1 85 ? -8.522 -1.285 -9.573 1.00 98.12 85 SER A O 1
ATOM 694 N N . ASP A 1 86 ? -8.351 -0.615 -7.426 1.00 97.69 86 ASP A N 1
ATOM 695 C CA . ASP A 1 86 ? -8.469 0.823 -7.710 1.00 97.69 86 ASP A CA 1
ATOM 696 C C . ASP A 1 86 ? -7.367 1.302 -8.668 1.00 97.69 86 ASP A C 1
ATOM 698 O O . ASP A 1 86 ? -7.649 1.975 -9.659 1.00 97.69 86 ASP A O 1
ATOM 702 N N . TYR A 1 87 ? -6.111 0.903 -8.422 1.00 98.00 87 TYR A N 1
ATOM 703 C CA . TYR A 1 87 ? -4.996 1.222 -9.318 1.00 98.00 87 TYR A CA 1
ATOM 704 C C . TYR A 1 87 ? -5.230 0.718 -10.746 1.00 98.00 87 TYR A C 1
ATOM 706 O O . TYR A 1 87 ? -5.018 1.459 -11.708 1.00 98.00 87 TYR A O 1
ATOM 714 N N . PHE A 1 88 ? -5.653 -0.538 -10.907 1.00 97.81 88 PHE A N 1
ATOM 715 C CA . PHE A 1 88 ? -5.899 -1.097 -12.234 1.00 97.81 88 PHE A CA 1
ATOM 716 C C . PHE A 1 88 ? -7.103 -0.449 -12.923 1.00 97.81 88 PHE A C 1
ATOM 718 O O . PHE A 1 88 ? -7.063 -0.251 -14.138 1.00 97.81 88 PHE A O 1
ATOM 725 N N . GLU A 1 89 ? -8.147 -0.082 -12.176 1.00 97.44 89 GLU A N 1
ATOM 726 C CA . GLU A 1 89 ? -9.273 0.678 -12.717 1.00 97.44 89 GLU A CA 1
ATOM 727 C C . GLU A 1 89 ? -8.808 2.041 -13.244 1.00 97.44 89 GLU A C 1
ATOM 729 O O . GLU A 1 89 ? -9.122 2.400 -14.382 1.00 97.44 89 GLU A O 1
ATOM 734 N N . ASP A 1 90 ? -8.018 2.781 -12.468 1.00 97.12 90 ASP A N 1
ATOM 735 C CA . ASP A 1 90 ? -7.473 4.071 -12.891 1.00 97.12 90 ASP A CA 1
ATOM 736 C C . ASP A 1 90 ? -6.542 3.924 -14.104 1.00 97.12 90 ASP A C 1
ATOM 738 O O . ASP A 1 90 ? -6.687 4.662 -15.085 1.00 97.12 90 ASP A O 1
ATOM 742 N N . PHE A 1 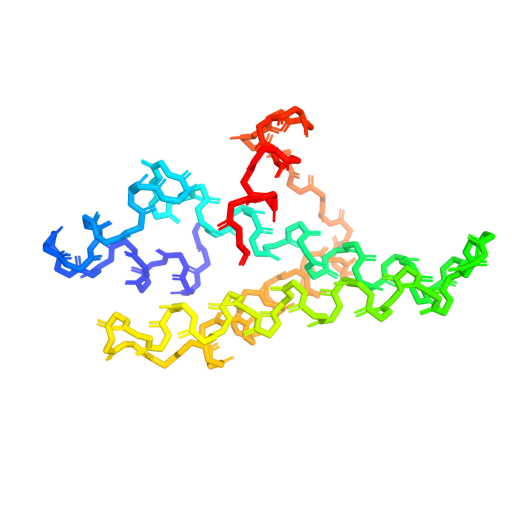91 ? -5.665 2.916 -14.101 1.00 96.38 91 PHE A N 1
ATOM 743 C CA . PHE A 1 91 ? -4.758 2.622 -15.212 1.00 96.38 91 PHE A CA 1
ATOM 744 C C . PHE A 1 91 ? -5.509 2.354 -16.526 1.00 96.38 91 PHE A C 1
ATOM 746 O O . PHE A 1 91 ? -5.190 2.952 -17.555 1.00 96.38 91 PHE A O 1
ATOM 753 N N . VAL A 1 92 ? -6.538 1.498 -16.503 1.00 96.62 92 VAL A N 1
ATOM 754 C CA . VAL A 1 92 ? -7.342 1.167 -17.697 1.00 96.62 92 VAL A CA 1
ATOM 755 C C . VAL A 1 92 ? -8.136 2.376 -18.201 1.00 96.62 92 VAL A C 1
ATOM 757 O O . VAL A 1 92 ? -8.385 2.499 -19.401 1.00 96.62 92 VAL A O 1
ATOM 760 N N . ASN A 1 93 ? -8.507 3.292 -17.306 1.00 97.06 93 ASN A N 1
ATOM 761 C CA . ASN A 1 93 ? -9.232 4.514 -17.642 1.00 97.06 93 ASN A CA 1
ATOM 762 C C . ASN A 1 93 ? -8.322 5.718 -17.951 1.00 97.06 93 ASN A C 1
ATOM 764 O O . ASN A 1 93 ? -8.837 6.827 -18.101 1.00 97.06 93 ASN A O 1
ATOM 768 N N . TYR A 1 94 ? -7.001 5.525 -18.060 1.00 94.12 94 TYR A N 1
ATOM 769 C CA . TYR A 1 94 ? -6.015 6.594 -18.286 1.00 94.12 94 TYR A CA 1
ATOM 770 C C . TYR A 1 94 ? -6.097 7.726 -17.249 1.00 94.12 94 TYR A C 1
ATOM 772 O O . TYR A 1 94 ? -5.909 8.903 -17.569 1.00 94.12 94 TYR A O 1
ATOM 780 N N . LYS A 1 95 ? -6.400 7.371 -15.999 1.00 94.00 95 LYS A N 1
ATOM 781 C CA . LYS A 1 95 ? -6.383 8.287 -14.861 1.00 94.00 95 LYS A CA 1
ATOM 782 C C . LYS A 1 95 ? -5.064 8.127 -14.119 1.00 94.00 95 LYS A C 1
ATOM 784 O O . LYS A 1 95 ? -4.697 7.032 -13.708 1.00 94.00 95 LYS A O 1
ATOM 789 N N . GLU A 1 96 ? -4.369 9.238 -13.915 1.00 87.69 96 GLU A N 1
ATOM 790 C CA . GLU A 1 96 ? -3.190 9.294 -13.054 1.00 87.69 96 GLU A CA 1
ATOM 791 C C . GLU A 1 96 ? -3.460 10.263 -11.902 1.00 87.69 96 GLU A C 1
ATOM 793 O O . GLU A 1 96 ? -3.339 11.476 -12.085 1.00 87.69 96 GLU A O 1
ATOM 798 N N . PRO A 1 97 ? -3.863 9.757 -10.723 1.00 87.44 97 PRO A N 1
ATOM 799 C CA . PRO A 1 97 ? -4.005 10.588 -9.538 1.00 87.44 97 PRO A CA 1
ATOM 800 C C . PRO A 1 97 ? -2.664 11.229 -9.166 1.00 87.44 97 PRO A C 1
ATOM 802 O O . PRO A 1 97 ? -1.630 10.554 -9.157 1.00 87.44 97 PRO A O 1
ATOM 805 N N . GLU A 1 98 ? -2.681 12.518 -8.827 1.00 89.88 98 GLU A N 1
ATOM 806 C CA . GLU A 1 98 ? -1.512 13.180 -8.247 1.00 89.88 98 GLU A CA 1
ATOM 807 C C . GLU A 1 98 ? -1.284 12.650 -6.820 1.00 89.88 98 GLU A C 1
ATOM 809 O O . GLU A 1 98 ? -2.192 12.741 -5.988 1.00 89.88 98 GLU A O 1
ATOM 814 N N . PRO A 1 99 ? -0.107 12.072 -6.511 1.00 90.69 99 PRO A N 1
ATOM 815 C CA . PRO A 1 99 ? 0.169 11.576 -5.171 1.00 90.69 99 PRO A CA 1
ATOM 816 C C . PRO A 1 99 ? 0.304 12.730 -4.174 1.00 90.69 99 PRO A C 1
ATOM 818 O O . PRO A 1 99 ? 1.129 13.621 -4.365 1.00 90.69 99 PRO A O 1
ATOM 821 N N . ASP A 1 100 ? -0.420 12.659 -3.058 1.00 89.25 100 ASP A N 1
ATOM 822 C CA . ASP A 1 100 ? -0.262 13.577 -1.918 1.00 89.25 100 ASP A CA 1
ATOM 823 C C . ASP A 1 100 ? 0.891 13.136 -0.989 1.00 89.25 100 ASP A C 1
ATOM 825 O O . ASP A 1 100 ? 0.757 12.982 0.227 1.00 89.25 100 ASP A O 1
ATOM 829 N N . ILE A 1 101 ? 2.037 12.808 -1.590 1.00 94.81 101 ILE A N 1
ATOM 830 C CA . ILE A 1 101 ? 3.260 12.421 -0.885 1.00 94.81 101 ILE A CA 1
ATOM 831 C C . ILE A 1 101 ? 4.481 12.690 -1.763 1.00 94.81 101 ILE A C 1
ATOM 833 O O . ILE A 1 101 ? 4.476 12.442 -2.969 1.00 94.81 101 ILE A O 1
ATOM 837 N N . THR A 1 102 ? 5.562 13.175 -1.158 1.00 96.06 102 THR A N 1
ATOM 838 C CA . THR A 1 102 ? 6.838 13.346 -1.862 1.00 96.06 102 THR A CA 1
ATOM 839 C C . THR A 1 102 ? 7.579 12.016 -2.029 1.00 96.06 102 THR A C 1
ATOM 841 O O . THR A 1 102 ? 7.413 11.076 -1.250 1.00 96.06 102 THR A O 1
ATOM 844 N N . ASN A 1 103 ? 8.489 11.940 -3.005 1.00 95.31 103 ASN A N 1
ATOM 845 C CA . ASN A 1 103 ? 9.358 10.767 -3.167 1.00 95.31 103 ASN A CA 1
ATOM 846 C C . ASN A 1 103 ? 10.215 10.491 -1.920 1.00 95.31 103 ASN A C 1
ATOM 848 O O . ASN A 1 103 ? 10.455 9.333 -1.579 1.00 95.31 103 ASN A O 1
ATOM 852 N N . GLU A 1 104 ? 10.678 11.539 -1.234 1.00 96.62 104 GLU A N 1
ATOM 853 C CA . GLU A 1 104 ? 11.475 11.405 -0.010 1.00 96.62 104 GLU A CA 1
ATOM 854 C C . GLU A 1 104 ? 10.658 10.786 1.127 1.00 96.62 104 GLU A C 1
ATOM 856 O O . GLU A 1 104 ? 11.131 9.855 1.782 1.00 96.62 104 GLU A O 1
ATOM 861 N N . GLU A 1 105 ? 9.419 11.246 1.322 1.00 96.12 105 GLU A N 1
ATOM 862 C CA . GLU A 1 105 ? 8.493 10.658 2.293 1.00 96.12 105 GLU A CA 1
ATOM 863 C C . GLU A 1 105 ? 8.155 9.209 1.939 1.00 96.12 105 GLU A C 1
ATOM 865 O O . GLU A 1 105 ? 8.216 8.347 2.814 1.00 96.12 105 GLU A O 1
ATOM 870 N N . PHE A 1 106 ? 7.862 8.912 0.667 1.00 97.06 106 PHE A N 1
ATOM 871 C CA . PHE A 1 106 ? 7.586 7.545 0.222 1.00 97.06 106 PHE A CA 1
ATOM 872 C C . PHE A 1 106 ? 8.761 6.616 0.552 1.00 97.06 106 PHE A C 1
ATOM 874 O O . PHE A 1 106 ? 8.583 5.605 1.229 1.00 97.06 106 PHE A O 1
ATOM 881 N N . ILE A 1 107 ? 9.987 6.992 0.171 1.00 96.38 107 ILE A N 1
ATOM 882 C CA . ILE A 1 107 ? 11.200 6.216 0.473 1.00 96.38 107 ILE A CA 1
ATOM 883 C C . ILE A 1 107 ? 11.405 6.068 1.987 1.00 96.38 107 ILE A C 1
ATOM 885 O O . ILE A 1 107 ? 11.806 4.997 2.450 1.00 96.38 107 ILE A O 1
ATOM 889 N N . ALA A 1 108 ? 11.140 7.115 2.771 1.00 96.88 108 ALA A N 1
ATOM 890 C CA . ALA A 1 108 ? 11.242 7.053 4.224 1.00 96.88 108 ALA A CA 1
ATOM 891 C C . ALA A 1 108 ? 10.241 6.057 4.831 1.00 96.88 108 ALA A C 1
ATOM 893 O O . ALA A 1 108 ? 10.612 5.328 5.748 1.00 96.88 108 ALA A O 1
ATOM 894 N N . ILE A 1 109 ? 9.013 5.985 4.307 1.00 97.06 109 ILE A N 1
ATOM 895 C CA . ILE A 1 109 ? 8.005 5.001 4.727 1.00 97.06 109 ILE A CA 1
ATOM 896 C C . ILE A 1 109 ? 8.441 3.589 4.338 1.00 97.06 109 ILE A C 1
ATOM 898 O O . ILE A 1 109 ? 8.453 2.713 5.197 1.00 97.06 109 ILE A O 1
ATOM 902 N N . ILE A 1 110 ? 8.887 3.369 3.095 1.00 96.62 110 ILE A N 1
ATOM 903 C CA . ILE A 1 110 ? 9.350 2.042 2.655 1.00 96.62 110 ILE A CA 1
ATOM 904 C C . ILE A 1 110 ? 10.503 1.527 3.527 1.00 96.62 110 ILE A C 1
ATOM 906 O O . ILE A 1 110 ? 10.558 0.343 3.834 1.00 96.62 110 ILE A O 1
ATOM 910 N N . ARG A 1 111 ? 11.405 2.404 3.985 1.00 94.44 111 ARG A N 1
ATOM 911 C CA . ARG A 1 111 ? 12.508 2.031 4.891 1.00 94.44 111 ARG A CA 1
ATOM 912 C C . ARG A 1 111 ? 12.064 1.649 6.307 1.00 94.44 111 ARG A C 1
ATOM 914 O O . ARG A 1 111 ? 12.860 1.047 7.023 1.00 94.44 111 ARG A O 1
ATOM 921 N N . LYS A 1 112 ? 10.859 2.040 6.733 1.00 93.00 112 LYS A N 1
ATOM 922 C CA . LYS A 1 112 ? 10.292 1.681 8.044 1.00 93.00 112 LYS A CA 1
ATOM 923 C C . LYS A 1 112 ? 9.596 0.315 8.040 1.00 93.00 112 LYS A C 1
ATOM 925 O O . LYS A 1 112 ? 9.392 -0.227 9.123 1.00 93.00 112 LYS A O 1
ATOM 930 N N . LEU A 1 113 ? 9.219 -0.197 6.864 1.00 91.38 113 LEU A N 1
ATOM 931 C CA . LEU A 1 113 ? 8.590 -1.509 6.662 1.00 91.38 113 LEU A CA 1
ATOM 932 C C . LEU A 1 113 ? 9.632 -2.633 6.693 1.00 91.38 113 LEU A C 1
ATOM 934 O O . LEU A 1 113 ? 9.401 -3.678 7.336 1.00 91.38 113 LEU A O 1
#

Foldseek 3Di:
DDPLVVVLVPDDPVLQVLCCVQQNTSLSVLLLLLVLLVQLVCLVVVVPVVSVVVNVLSVVLLVVQQVSNVVSVDRSVVSSVSSNVVSVVCVVVVHDDDRPDDPVSSVVSSVVD

Radius of gyration: 13.8 Å; chains: 1; bounding box: 33×23×36 Å

Secondary structure (DSSP, 8-state):
--HHHHHHHHS-HHHHHHHHHHHSSHHHHHHHHHHHHHHHHHHHHH--TTHHHHHHHHHHHHHHHHHHHHHTTS-HHHHHHHHHHHHHHHHHTT--PPPSS-HHHHHHHHTT-

pLDDT: mean 96.72, std 2.77, range [79.56, 98.69]

Sequence (113 aa):
MTKIQEYLAALPEDEKALFIPVFGSVDKFYTVVYLIIRNEHVTDQEKPERYEDRLQVIRQVKNKVEELVSSYGLDGKEIVADIASDYFEDFVNYKEPEPDITNEEFIAIIRKL